Protein AF-A0A5X8RVB6-F1 (afdb_monomer)

Secondary structure (DSSP, 8-state):
--HHHHHHHHHHHHHHHHHHHHHHHHHHHHHHHHHHHHHHHHHT--TT--HHHHHHHHHHHHHHHHHHHHHHHHHHHHT-

Foldseek 3Di:
DDPVVVVVVVVVVVVVVVVLVVLLVVLVVLLVVLVVVLVVLVVVDDPPQDPVNVVVSVVSNVVSVVSSVVSVVVSVVSVD

Mean predicted aligned error: 5.43 Å

Radius of gyration: 20.75 Å; Cα contacts (8 Å, |Δi|>4): 31; chains: 1; bounding box: 45×11×64 Å

Solvent-accessible surface area (backbone atoms only — not comparable to full-atom values): 4423 Å² total; per-residue (Å²): 136,57,71,67,57,56,53,51,49,50,55,46,52,54,50,51,52,54,49,53,53,49,54,44,51,52,41,50,51,50,38,52,51,41,52,50,50,42,52,52,53,56,67,70,59,51,97,84,55,50,72,69,59,48,52,53,54,50,52,52,42,51,52,42,50,52,53,36,51,51,37,51,51,54,47,50,63,75,73,104

Nearest PDB structures (foldseek):
  4afl-assembly2_F  TM=9.139E-01  e=1.215E+00  Homo sapiens
  4dci-assembly1_B  TM=4.442E-01  e=4.235E+00  Parasynechococcus marenigrum WH 8102

pLDDT: mean 91.02, std 5.57, range [56.78, 96.12]

Structure (mmCIF, N/CA/C/O backbone):
data_AF-A0A5X8RVB6-F1
#
_entry.id   AF-A0A5X8RVB6-F1
#
loop_
_atom_site.group_PDB
_atom_site.id
_atom_site.type_symbol
_atom_site.label_atom_id
_atom_site.label_alt_id
_atom_site.label_comp_id
_atom_site.label_asym_id
_atom_site.label_entity_id
_atom_site.label_seq_id
_atom_site.pdbx_PDB_ins_code
_atom_site.Cartn_x
_atom_site.Cartn_y
_atom_site.Cartn_z
_atom_site.occupancy
_atom_site.B_iso_or_equiv
_atom_site.auth_seq_id
_atom_site.auth_comp_id
_atom_site.auth_asym_id
_atom_site.auth_atom_id
_atom_site.pdbx_PDB_model_num
ATOM 1 N N . MET A 1 1 ? 21.780 3.184 -38.432 1.00 56.78 1 MET A N 1
ATOM 2 C CA . MET A 1 1 ? 21.607 3.281 -36.965 1.00 56.78 1 MET A CA 1
ATOM 3 C C . MET A 1 1 ? 22.959 2.961 -36.343 1.00 56.78 1 MET A C 1
ATOM 5 O O . MET A 1 1 ? 23.473 1.885 -36.620 1.00 56.78 1 MET A O 1
ATOM 9 N N . SER A 1 2 ? 23.611 3.902 -35.656 1.00 81.88 2 SER A N 1
ATOM 10 C CA . SER A 1 2 ? 24.967 3.687 -35.131 1.00 81.88 2 SER A CA 1
ATOM 11 C C . SER A 1 2 ? 24.925 2.970 -33.781 1.00 81.88 2 SER A C 1
ATOM 13 O O . SER A 1 2 ? 23.987 3.146 -33.003 1.00 81.88 2 SER A O 1
ATOM 15 N N . ILE A 1 3 ? 25.968 2.193 -33.478 1.00 83.88 3 ILE A N 1
ATOM 16 C CA . ILE A 1 3 ? 26.144 1.488 -32.194 1.00 83.88 3 ILE A CA 1
ATOM 17 C C . ILE A 1 3 ? 25.967 2.452 -31.007 1.00 83.88 3 ILE A C 1
ATOM 19 O O . ILE A 1 3 ? 25.357 2.104 -30.000 1.00 83.88 3 ILE A O 1
ATOM 23 N N . SER A 1 4 ? 26.418 3.700 -31.157 1.00 83.81 4 SER A N 1
ATOM 24 C CA . SER A 1 4 ? 26.249 4.769 -30.169 1.00 83.81 4 SER A CA 1
ATOM 25 C C . SER A 1 4 ? 24.783 5.104 -29.855 1.00 83.81 4 SER A C 1
AT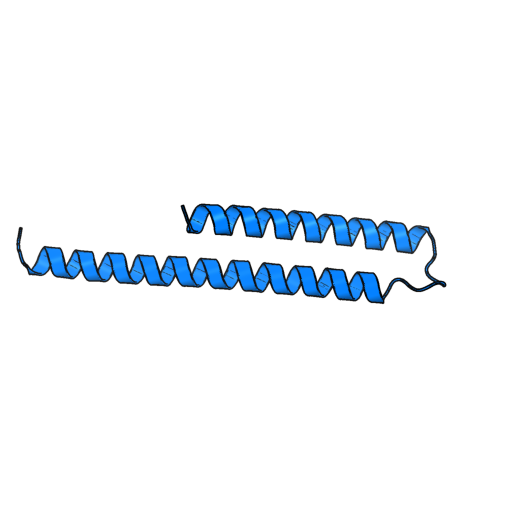OM 27 O O . SER A 1 4 ? 24.442 5.331 -28.691 1.00 83.81 4 SER A O 1
ATOM 29 N N . THR A 1 5 ? 23.894 5.098 -30.853 1.00 86.88 5 THR A N 1
ATOM 30 C CA . THR A 1 5 ? 22.453 5.325 -30.657 1.00 86.88 5 THR A CA 1
ATOM 31 C C . THR A 1 5 ? 21.826 4.162 -29.895 1.00 86.88 5 THR A C 1
ATOM 33 O O . THR A 1 5 ? 21.087 4.384 -28.938 1.00 86.88 5 THR A O 1
ATOM 36 N N . THR A 1 6 ? 22.183 2.925 -30.251 1.00 87.50 6 THR A N 1
ATOM 37 C CA . THR A 1 6 ? 21.722 1.721 -29.547 1.00 87.50 6 THR A CA 1
ATOM 38 C C . THR A 1 6 ? 22.176 1.720 -28.086 1.00 87.50 6 THR A C 1
ATOM 40 O O . THR A 1 6 ? 21.357 1.513 -27.194 1.00 87.50 6 THR A O 1
ATOM 43 N N . MET A 1 7 ? 23.443 2.048 -27.814 1.00 88.19 7 MET A N 1
ATOM 44 C CA . MET A 1 7 ? 23.979 2.146 -26.447 1.00 88.19 7 MET A CA 1
ATOM 45 C C . MET A 1 7 ? 23.284 3.233 -25.619 1.00 88.19 7 MET A C 1
ATOM 47 O O . MET A 1 7 ? 22.994 3.041 -24.439 1.00 88.19 7 MET A O 1
ATOM 51 N N . SER A 1 8 ? 22.966 4.371 -26.237 1.00 90.56 8 SER A N 1
ATOM 52 C CA . SER A 1 8 ? 22.236 5.457 -25.573 1.00 90.56 8 SER A CA 1
ATOM 53 C C . SER A 1 8 ? 20.810 5.039 -25.204 1.00 90.56 8 SER A C 1
ATOM 55 O O . SER A 1 8 ? 20.340 5.358 -24.111 1.00 90.56 8 SER A O 1
ATOM 57 N N . ASN A 1 9 ? 20.146 4.282 -26.080 1.00 91.44 9 ASN A N 1
ATOM 58 C CA . ASN A 1 9 ? 18.814 3.738 -25.824 1.00 91.44 9 ASN A CA 1
ATOM 59 C C . ASN A 1 9 ? 18.833 2.688 -24.707 1.00 91.44 9 ASN A C 1
ATOM 61 O O . ASN A 1 9 ? 17.987 2.749 -23.819 1.00 91.44 9 ASN A O 1
ATOM 65 N N . ILE A 1 10 ? 19.829 1.793 -24.687 1.00 91.94 10 ILE A N 1
ATOM 66 C CA . ILE A 1 10 ? 20.005 0.807 -23.606 1.00 91.94 10 ILE A CA 1
ATOM 67 C C . ILE A 1 10 ? 20.137 1.511 -22.252 1.00 91.94 10 ILE A C 1
ATOM 69 O O . ILE A 1 10 ? 19.429 1.169 -21.308 1.00 91.94 10 ILE A O 1
ATOM 73 N N . ASN A 1 11 ? 20.983 2.539 -22.166 1.00 93.94 11 ASN A N 1
ATOM 74 C CA . ASN A 1 11 ? 21.180 3.288 -20.925 1.00 93.94 11 ASN A CA 1
ATOM 75 C C . ASN A 1 11 ? 19.905 4.003 -20.450 1.00 93.94 11 ASN A C 1
ATOM 77 O O . ASN A 1 11 ? 19.668 4.099 -19.247 1.00 93.94 11 ASN A O 1
ATOM 81 N N . ARG A 1 12 ? 19.083 4.520 -21.373 1.00 93.62 12 ARG A N 1
ATOM 82 C CA . ARG A 1 12 ? 17.786 5.125 -21.027 1.00 93.62 12 ARG A CA 1
ATOM 83 C C . ARG A 1 12 ? 16.825 4.076 -20.478 1.00 93.62 12 ARG A C 1
ATOM 85 O O . ARG A 1 12 ? 16.348 4.238 -19.363 1.00 93.62 12 ARG A O 1
ATOM 92 N N . ILE A 1 13 ? 16.659 2.964 -21.192 1.00 93.25 13 ILE A N 1
ATOM 93 C CA . ILE A 1 13 ? 15.785 1.860 -20.777 1.00 93.25 13 ILE A CA 1
ATOM 94 C C . ILE A 1 13 ? 16.204 1.313 -19.404 1.00 93.25 13 ILE A C 1
ATOM 96 O O . ILE A 1 13 ? 15.355 1.085 -18.549 1.00 93.25 13 ILE A O 1
ATOM 100 N N . GLN A 1 14 ? 17.504 1.160 -19.140 1.00 93.00 14 GLN A N 1
ATOM 101 C CA . GLN A 1 14 ? 17.993 0.723 -17.826 1.00 93.00 14 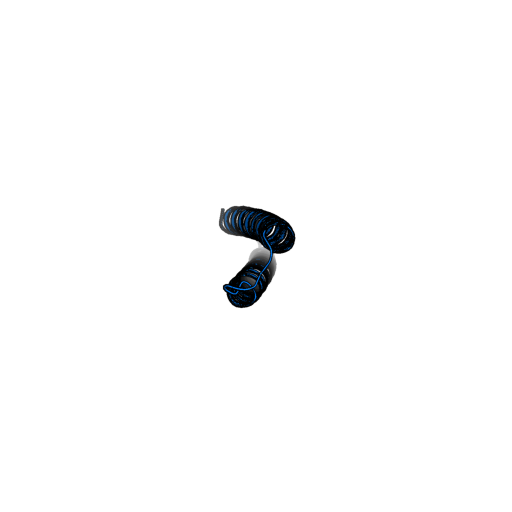GLN A CA 1
ATOM 102 C C . GLN A 1 14 ? 17.638 1.706 -16.701 1.00 93.00 14 GLN A C 1
ATOM 104 O O . GLN A 1 14 ? 17.252 1.278 -15.612 1.00 93.00 14 GLN A O 1
ATOM 109 N N . LYS A 1 15 ? 17.741 3.017 -16.952 1.00 94.81 15 LYS A N 1
ATOM 110 C CA . LYS A 1 15 ? 17.319 4.042 -15.984 1.00 94.81 15 LYS A CA 1
ATOM 111 C C . LYS A 1 15 ? 15.814 4.004 -15.745 1.00 94.81 15 LYS A C 1
ATOM 113 O O . LYS A 1 15 ? 15.391 4.112 -14.595 1.00 94.81 15 LYS A O 1
ATOM 118 N N . ASP A 1 16 ? 15.031 3.812 -16.799 1.00 92.25 16 ASP A N 1
ATOM 119 C CA . ASP A 1 16 ? 13.576 3.726 -16.703 1.00 92.25 16 ASP A CA 1
ATOM 120 C C . ASP A 1 16 ? 13.160 2.492 -15.888 1.00 92.25 16 ASP A C 1
ATOM 122 O O . ASP A 1 16 ? 12.365 2.615 -14.957 1.00 92.25 16 ASP A O 1
ATOM 126 N N . ILE A 1 17 ? 13.788 1.334 -16.128 1.00 91.38 17 ILE A N 1
ATOM 127 C CA . ILE A 1 17 ? 13.586 0.112 -15.330 1.00 91.38 17 ILE A CA 1
ATOM 128 C C . ILE A 1 17 ? 13.909 0.365 -13.853 1.00 91.38 17 ILE A C 1
ATOM 130 O O . ILE A 1 17 ? 13.107 0.032 -12.980 1.00 91.38 17 ILE A O 1
ATOM 134 N N . ALA A 1 18 ? 15.058 0.978 -13.555 1.00 93.50 18 ALA A N 1
ATOM 135 C CA . ALA A 1 18 ? 15.449 1.272 -12.177 1.00 93.50 18 ALA A CA 1
ATOM 136 C C . ALA A 1 18 ? 14.466 2.239 -11.488 1.00 93.50 18 ALA A C 1
ATOM 138 O O . ALA A 1 18 ? 14.144 2.075 -10.309 1.00 93.50 18 ALA A O 1
ATOM 139 N N . SER A 1 19 ? 13.957 3.228 -12.227 1.00 92.38 19 SER A N 1
ATOM 140 C CA . SER A 1 19 ? 12.943 4.166 -11.742 1.00 92.38 19 SER A CA 1
ATOM 141 C C . SER A 1 19 ? 11.626 3.455 -11.412 1.00 92.38 19 SER A C 1
ATOM 143 O O . SER A 1 19 ? 11.103 3.615 -10.306 1.00 92.38 19 SER A O 1
ATOM 145 N N . LEU A 1 20 ? 11.131 2.608 -12.318 1.00 90.88 20 LEU A N 1
ATOM 146 C CA . LEU A 1 20 ? 9.902 1.830 -12.123 1.00 90.88 20 LEU A CA 1
ATOM 147 C C . LEU A 1 20 ? 10.025 0.858 -10.942 1.00 90.88 20 LEU A C 1
ATOM 149 O O . LEU A 1 20 ? 9.128 0.779 -10.103 1.00 90.88 20 LEU A O 1
ATOM 153 N N . GLN A 1 21 ? 11.166 0.176 -10.806 1.00 91.00 21 GLN A N 1
ATOM 154 C CA . GLN A 1 21 ? 11.440 -0.699 -9.660 1.00 91.00 21 GLN A CA 1
ATOM 155 C C . GLN A 1 21 ? 11.445 0.066 -8.332 1.00 91.00 21 GLN A C 1
ATOM 157 O O . GLN A 1 21 ? 10.899 -0.415 -7.334 1.00 91.00 21 GLN A O 1
ATOM 162 N N . LYS A 1 22 ? 12.024 1.271 -8.306 1.00 94.06 22 LYS A N 1
ATOM 163 C CA . LYS A 1 22 ? 12.002 2.126 -7.116 1.00 94.06 22 LYS A CA 1
ATOM 164 C C . LYS A 1 22 ? 10.574 2.527 -6.746 1.00 94.06 22 LYS A C 1
ATOM 166 O O . LYS A 1 22 ? 10.190 2.372 -5.588 1.00 94.06 22 LYS A O 1
ATOM 171 N N . GLN A 1 23 ? 9.780 2.966 -7.722 1.00 91.94 23 GLN A N 1
ATOM 172 C CA . GLN A 1 23 ? 8.372 3.316 -7.507 1.00 91.94 23 GLN A CA 1
ATOM 173 C C . GLN A 1 23 ? 7.564 2.129 -6.968 1.00 91.94 23 GLN A C 1
ATOM 175 O O . GLN A 1 23 ? 6.790 2.288 -6.022 1.00 91.94 23 GLN A O 1
ATOM 180 N N . LEU A 1 24 ? 7.792 0.927 -7.508 1.00 91.19 24 LEU A N 1
ATOM 181 C CA . LEU A 1 24 ? 7.162 -0.298 -7.019 1.00 91.19 24 LEU A CA 1
ATOM 182 C C . LEU A 1 24 ? 7.521 -0.572 -5.550 1.00 91.19 24 LEU A C 1
ATOM 184 O O . LEU A 1 24 ? 6.637 -0.864 -4.742 1.00 91.19 24 LEU A O 1
ATOM 188 N N . SER A 1 25 ? 8.804 -0.457 -5.197 1.00 92.31 25 SER A N 1
ATOM 189 C CA . SER A 1 25 ? 9.281 -0.671 -3.825 1.00 92.31 25 SER A CA 1
ATOM 190 C C . SER A 1 25 ? 8.677 0.337 -2.845 1.00 92.31 25 SER A C 1
ATOM 192 O O . SER A 1 25 ? 8.274 -0.035 -1.741 1.00 92.31 25 SER A O 1
ATOM 194 N N . ASP A 1 26 ? 8.560 1.601 -3.246 1.00 93.00 26 ASP A N 1
ATOM 195 C CA . ASP A 1 26 ? 7.990 2.650 -2.402 1.00 93.00 26 ASP A CA 1
ATOM 196 C C . ASP A 1 26 ? 6.486 2.430 -2.152 1.00 93.00 26 ASP A C 1
ATOM 198 O O . ASP A 1 26 ? 6.031 2.533 -1.007 1.00 93.00 26 ASP A O 1
ATOM 202 N N . GLU A 1 27 ? 5.717 2.031 -3.171 1.00 91.62 27 GLU A N 1
ATOM 203 C CA . GLU A 1 27 ? 4.299 1.676 -2.997 1.00 91.62 27 GLU A CA 1
ATOM 204 C C . GLU A 1 27 ? 4.124 0.385 -2.164 1.00 91.62 27 GLU A C 1
ATOM 206 O O . GLU A 1 27 ? 3.218 0.310 -1.329 1.00 91.62 27 GLU A O 1
ATOM 211 N N . GLN A 1 28 ? 5.018 -0.606 -2.291 1.00 92.06 28 GLN A N 1
ATOM 212 C CA . GLN A 1 28 ? 5.030 -1.794 -1.417 1.00 92.06 28 GLN A CA 1
ATOM 213 C C . GLN A 1 28 ? 5.319 -1.439 0.050 1.00 92.06 28 GLN A C 1
ATOM 215 O O . GLN A 1 28 ? 4.637 -1.924 0.958 1.00 92.06 28 GLN A O 1
ATOM 220 N N . ARG A 1 29 ? 6.300 -0.565 0.311 1.00 94.62 29 ARG A N 1
ATOM 221 C CA . ARG A 1 29 ? 6.586 -0.079 1.673 1.00 94.62 29 ARG A CA 1
ATOM 222 C C . ARG A 1 29 ? 5.381 0.637 2.266 1.00 94.62 29 ARG A C 1
ATOM 224 O O . ARG A 1 29 ? 5.047 0.414 3.431 1.00 94.62 29 ARG A O 1
ATOM 231 N N . LYS A 1 30 ? 4.718 1.477 1.472 1.00 94.56 30 LYS A 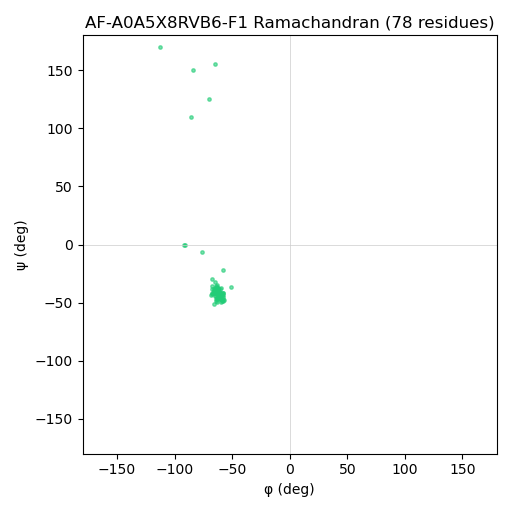N 1
ATOM 232 C CA . LYS A 1 30 ? 3.526 2.212 1.896 1.00 94.56 30 LYS A CA 1
ATOM 233 C C . LYS A 1 30 ? 2.375 1.273 2.259 1.00 94.56 30 LYS A C 1
ATOM 235 O O . LYS A 1 30 ? 1.748 1.457 3.303 1.00 94.56 30 LYS A O 1
ATOM 240 N N . GLU A 1 31 ? 2.132 0.242 1.454 1.00 92.69 31 GLU A N 1
ATOM 241 C CA . GLU A 1 31 ? 1.154 -0.803 1.773 1.00 92.69 31 GLU A CA 1
ATOM 242 C C . GLU A 1 31 ? 1.485 -1.506 3.098 1.00 92.69 31 GLU A C 1
ATOM 244 O O . GLU A 1 31 ? 0.615 -1.631 3.965 1.00 92.69 31 GLU A O 1
ATOM 249 N N . ALA A 1 32 ? 2.742 -1.916 3.294 1.00 94.12 32 ALA A N 1
ATOM 250 C CA . ALA A 1 32 ? 3.176 -2.580 4.521 1.00 94.12 32 ALA A CA 1
ATOM 251 C C . ALA A 1 32 ? 2.973 -1.689 5.760 1.00 94.12 32 ALA A C 1
ATOM 253 O O . ALA A 1 32 ? 2.476 -2.153 6.788 1.00 94.12 32 ALA A O 1
ATOM 254 N N . GLN A 1 33 ? 3.283 -0.393 5.653 1.00 95.44 33 GLN A N 1
ATOM 255 C CA . GLN A 1 33 ? 3.046 0.582 6.721 1.00 95.44 33 GLN A CA 1
ATOM 256 C C . GLN A 1 33 ? 1.555 0.734 7.050 1.00 95.44 33 GLN A C 1
ATOM 258 O O . GLN A 1 33 ? 1.182 0.727 8.226 1.00 95.44 33 GLN A O 1
ATOM 263 N N . LEU A 1 34 ? 0.689 0.854 6.038 1.00 94.62 34 LEU A N 1
ATOM 264 C CA . LEU A 1 34 ? -0.764 0.952 6.230 1.00 94.62 34 LEU A CA 1
ATOM 265 C C . LEU A 1 34 ? -1.336 -0.322 6.867 1.00 94.62 34 LEU A C 1
ATOM 267 O O . LEU A 1 34 ? -2.148 -0.242 7.791 1.00 94.62 34 LEU A O 1
ATOM 271 N N . SER A 1 35 ? -0.867 -1.492 6.433 1.00 93.69 35 SER A N 1
ATOM 272 C CA . SER A 1 35 ? -1.236 -2.783 7.023 1.00 93.69 35 SER A CA 1
ATOM 273 C C . SER A 1 35 ? -0.789 -2.884 8.489 1.00 93.69 35 SER A C 1
ATOM 275 O O . SER A 1 35 ? -1.563 -3.293 9.361 1.00 93.69 35 SER A O 1
ATOM 277 N N . GLY A 1 36 ? 0.421 -2.406 8.798 1.00 96.12 36 GLY A N 1
ATOM 278 C CA . GLY A 1 36 ? 0.926 -2.284 10.166 1.00 96.12 36 GLY A CA 1
A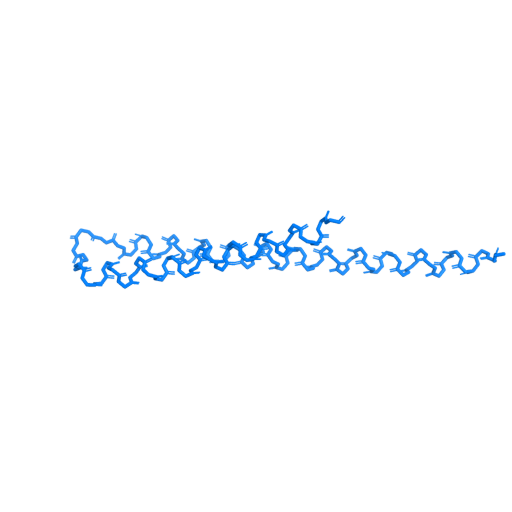TOM 279 C C . GLY A 1 36 ? 0.033 -1.410 11.051 1.00 96.12 36 GLY A C 1
ATOM 280 O O . GLY A 1 36 ? -0.355 -1.838 12.141 1.00 96.12 36 GLY A O 1
ATOM 281 N N . LYS A 1 37 ? -0.378 -0.233 10.558 1.00 94.38 37 LYS A N 1
ATOM 282 C CA . LYS A 1 37 ? -1.317 0.661 11.262 1.00 94.38 37 LYS A CA 1
ATOM 283 C C . LYS A 1 37 ? -2.663 -0.011 11.518 1.00 94.38 37 LYS A C 1
ATOM 285 O O . LYS A 1 37 ? -3.164 0.044 12.637 1.00 94.38 37 LYS A O 1
ATOM 290 N N . ILE A 1 38 ? -3.222 -0.711 10.527 1.00 94.06 38 ILE A N 1
ATOM 291 C CA . ILE A 1 38 ? -4.464 -1.481 10.702 1.00 94.06 38 ILE A CA 1
ATOM 292 C C . ILE A 1 38 ? -4.308 -2.514 11.822 1.00 94.06 38 ILE A C 1
ATOM 294 O O . ILE A 1 38 ? -5.192 -2.635 12.670 1.00 94.06 38 ILE A O 1
ATOM 298 N N . ASN A 1 39 ? -3.197 -3.249 11.855 1.00 94.75 39 ASN A N 1
ATOM 299 C CA . ASN A 1 39 ? -2.952 -4.245 12.896 1.00 94.75 39 ASN A CA 1
ATOM 300 C C . ASN A 1 39 ? -2.798 -3.611 14.283 1.00 94.75 39 ASN A C 1
ATOM 302 O O . ASN A 1 39 ? -3.317 -4.156 15.257 1.00 94.75 39 ASN A O 1
ATOM 306 N N . GLN A 1 40 ? -2.152 -2.450 14.380 1.00 94.44 40 GLN A N 1
ATOM 307 C CA . GLN A 1 40 ? -2.062 -1.694 15.628 1.00 94.44 40 GLN A CA 1
ATOM 308 C C . GLN A 1 40 ? -3.446 -1.233 16.107 1.00 94.44 40 GLN A C 1
ATOM 310 O O . GLN A 1 40 ? -3.790 -1.444 17.272 1.00 94.44 40 GLN A O 1
ATOM 315 N N . ILE A 1 41 ? -4.273 -0.686 15.208 1.00 92.88 41 ILE A N 1
ATOM 316 C CA . ILE A 1 41 ? -5.647 -0.280 15.529 1.00 92.88 41 ILE A CA 1
ATOM 317 C C . ILE A 1 41 ? -6.455 -1.496 15.994 1.00 92.88 41 ILE A C 1
ATOM 319 O O . ILE A 1 41 ? -7.071 -1.433 17.056 1.00 92.88 41 ILE A O 1
ATOM 323 N N . LYS A 1 42 ? -6.387 -2.627 15.281 1.00 91.62 42 LYS A N 1
ATOM 324 C CA . LYS A 1 42 ? -7.060 -3.874 15.680 1.00 91.62 42 LYS A CA 1
ATOM 325 C C . LYS A 1 42 ? -6.627 -4.360 17.064 1.00 91.62 42 LYS A C 1
ATOM 327 O O . LYS A 1 42 ? -7.481 -4.726 17.857 1.00 91.62 42 LYS A O 1
ATOM 332 N N . ARG A 1 43 ? -5.327 -4.331 17.380 1.00 92.62 43 ARG A N 1
ATOM 333 C CA . ARG A 1 43 ? -4.810 -4.707 18.713 1.00 92.62 43 ARG A CA 1
ATOM 334 C C . ARG A 1 43 ? -5.284 -3.765 19.817 1.00 92.62 43 ARG A C 1
ATOM 336 O O . ARG A 1 43 ? -5.473 -4.191 20.947 1.00 92.62 43 ARG A O 1
ATOM 343 N N . SER A 1 44 ? -5.475 -2.490 19.488 1.00 90.81 44 SER A N 1
ATOM 344 C CA . SER A 1 44 ? -5.977 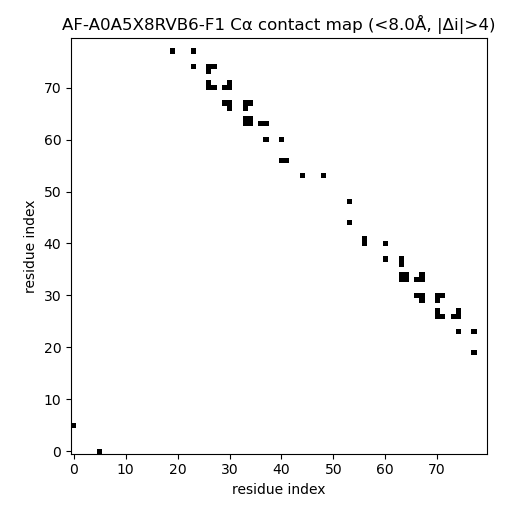-1.485 20.428 1.00 90.81 44 SER A CA 1
ATOM 345 C C . SER A 1 44 ? -7.488 -1.579 20.687 1.00 90.81 44 SER A C 1
ATOM 347 O O . SER A 1 44 ? -8.008 -0.817 21.503 1.00 90.81 44 SER A O 1
ATOM 349 N N . VAL A 1 45 ? -8.208 -2.447 19.968 1.00 90.69 45 VAL A N 1
ATOM 350 C CA . VAL A 1 45 ? -9.602 -2.789 20.265 1.00 90.69 45 VAL A CA 1
ATOM 351 C C . VAL A 1 45 ? -9.593 -3.908 21.302 1.00 90.69 45 VAL A C 1
ATOM 353 O O . VAL A 1 45 ? -9.223 -5.045 21.019 1.00 90.69 45 VAL A O 1
ATOM 356 N N . THR A 1 46 ? -9.998 -3.571 22.518 1.00 90.94 46 THR A N 1
ATOM 357 C CA . THR A 1 46 ? -10.105 -4.487 23.661 1.00 90.94 46 THR A CA 1
ATOM 358 C C . THR A 1 46 ? -11.572 -4.686 24.048 1.00 90.94 46 THR A C 1
ATOM 360 O O . THR A 1 46 ? -12.444 -3.937 23.607 1.00 90.94 46 THR A O 1
ATOM 363 N N . LYS A 1 47 ? -11.865 -5.649 24.934 1.00 84.50 47 LYS A N 1
ATOM 364 C CA . LYS A 1 47 ? -13.229 -5.879 25.459 1.00 84.50 47 LYS A CA 1
ATOM 365 C C . LYS A 1 47 ? -13.844 -4.658 26.164 1.00 84.50 47 LYS A C 1
ATOM 367 O O . LYS A 1 47 ? -15.058 -4.583 26.270 1.00 84.50 47 LYS A O 1
ATOM 372 N N . SER A 1 48 ? -13.020 -3.720 26.637 1.00 88.38 48 SER A N 1
ATOM 373 C CA . SER A 1 48 ? -13.452 -2.481 27.297 1.00 88.38 48 SER A CA 1
ATOM 374 C C . SER A 1 48 ? -13.620 -1.294 26.341 1.00 88.38 48 SER A C 1
ATOM 376 O O . SER A 1 48 ? -13.969 -0.201 26.781 1.00 88.38 48 SER A O 1
ATOM 378 N N . THR A 1 49 ? -13.360 -1.469 25.041 1.00 88.50 49 THR A N 1
ATOM 379 C CA . THR A 1 49 ? -13.532 -0.391 24.060 1.00 88.50 49 THR A CA 1
ATOM 380 C C . THR A 1 49 ? -15.019 -0.095 23.875 1.00 88.50 49 THR A C 1
ATOM 382 O O . THR A 1 49 ? -15.799 -0.991 23.563 1.00 88.50 49 THR A O 1
ATOM 385 N N . SER A 1 50 ? -15.414 1.167 24.052 1.00 91.56 50 SER A N 1
ATOM 386 C CA . SER A 1 50 ? -16.800 1.593 23.853 1.00 91.56 50 SER A CA 1
ATOM 387 C C . SER A 1 50 ? -17.228 1.447 22.389 1.00 91.56 50 SER A C 1
ATOM 389 O O . SER A 1 50 ? -16.407 1.498 21.469 1.00 91.56 50 SER A O 1
ATOM 391 N N . LEU A 1 51 ? -18.536 1.313 22.154 1.00 89.94 51 LEU A N 1
ATOM 392 C CA . LEU A 1 51 ? -19.085 1.162 20.805 1.00 89.94 51 LEU A CA 1
ATOM 393 C C . LEU A 1 51 ? -18.759 2.364 19.899 1.00 89.94 51 LEU A C 1
ATOM 395 O O . LEU A 1 51 ? -18.448 2.190 18.723 1.00 89.94 51 LEU A O 1
ATOM 399 N N . SER A 1 52 ? -18.771 3.583 20.446 1.00 91.75 52 SER A N 1
ATOM 400 C CA . SER A 1 52 ? -18.406 4.796 19.705 1.00 91.75 52 SER A CA 1
ATOM 401 C C . SER A 1 52 ? -16.937 4.778 19.277 1.00 91.75 52 SER A C 1
ATOM 403 O O . SER A 1 52 ? -16.637 5.003 18.105 1.00 91.75 52 SER A O 1
ATOM 405 N N . THR A 1 53 ? -16.023 4.427 20.186 1.00 91.12 53 THR A N 1
ATOM 406 C CA . THR A 1 53 ? -14.594 4.297 19.874 1.00 91.12 53 THR A CA 1
ATOM 407 C C . THR A 1 53 ? -14.329 3.161 18.886 1.00 91.12 53 THR A C 1
ATOM 409 O O . THR A 1 53 ? -13.491 3.309 17.994 1.00 91.12 53 THR A O 1
ATOM 412 N N . LEU A 1 54 ? -15.055 2.046 18.996 1.00 91.81 54 LEU A N 1
ATOM 413 C CA . LEU A 1 54 ? -14.973 0.941 18.043 1.00 91.81 54 LEU A CA 1
ATOM 414 C C . LEU A 1 54 ? -15.363 1.392 16.629 1.00 91.81 54 LEU A C 1
ATOM 416 O O . LEU A 1 54 ? -14.631 1.113 15.679 1.00 91.81 54 LEU A O 1
ATOM 420 N N . ASN A 1 55 ? -16.464 2.135 16.493 1.00 93.06 55 ASN A N 1
ATOM 421 C CA . ASN A 1 55 ? -16.923 2.660 15.206 1.00 93.06 55 ASN A CA 1
ATOM 422 C C . ASN A 1 55 ? -15.898 3.614 14.576 1.00 93.06 55 ASN A C 1
ATOM 424 O O . ASN A 1 55 ? -15.599 3.496 13.384 1.00 93.06 55 ASN A O 1
ATOM 428 N N . SER A 1 56 ? -15.301 4.511 15.368 1.00 94.19 56 SER A N 1
ATOM 429 C CA . SER A 1 56 ? -14.231 5.400 14.895 1.00 94.19 56 SER A CA 1
ATOM 430 C C . SER A 1 56 ? -13.022 4.612 14.382 1.00 94.19 56 SER A C 1
ATOM 432 O O . SER A 1 56 ? -12.586 4.824 13.250 1.00 94.19 56 SER A O 1
ATOM 434 N N . LYS A 1 57 ? -12.536 3.637 15.160 1.00 93.12 57 LYS A N 1
ATOM 435 C CA . LYS A 1 57 ? -11.410 2.770 14.770 1.00 93.12 57 LYS A CA 1
ATOM 436 C C . LYS A 1 57 ? -11.720 1.939 13.523 1.00 93.12 57 LYS A C 1
ATOM 438 O O . LYS A 1 57 ? -10.856 1.753 12.669 1.00 93.12 57 LYS A O 1
ATOM 443 N N . MET A 1 58 ? -12.953 1.457 13.383 1.00 93.31 58 MET A N 1
ATOM 444 C CA . MET A 1 58 ? -13.379 0.705 12.202 1.00 93.31 58 MET A CA 1
ATOM 445 C C . MET A 1 58 ? -13.414 1.587 10.945 1.00 93.31 58 MET A C 1
ATOM 447 O O . MET A 1 58 ? -12.990 1.1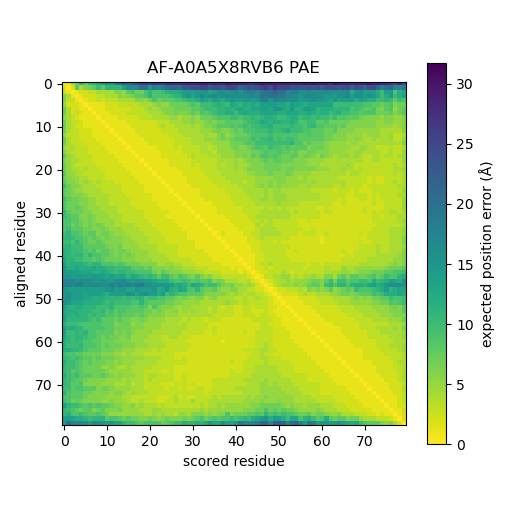49 9.873 1.00 93.31 58 MET A O 1
ATOM 451 N N . SER A 1 59 ? -13.840 2.847 11.079 1.00 95.44 59 SER A N 1
ATOM 452 C CA . SER A 1 59 ? -13.779 3.839 9.998 1.00 95.44 59 SER A CA 1
ATOM 453 C C . SER A 1 59 ? -12.334 4.119 9.568 1.00 95.44 59 SER A C 1
ATOM 455 O O . SER A 1 59 ? -12.031 4.108 8.374 1.00 95.44 59 SER A O 1
ATOM 457 N N . GLU A 1 60 ? -11.410 4.270 10.522 1.00 93.81 60 GLU A N 1
ATOM 458 C CA . GLU A 1 60 ? -9.975 4.412 10.234 1.00 93.81 60 GLU A CA 1
ATOM 459 C C . GLU A 1 60 ? -9.405 3.192 9.500 1.00 93.81 60 GLU A C 1
ATOM 461 O O . GLU A 1 60 ? -8.722 3.344 8.484 1.00 93.81 60 GLU A O 1
ATOM 466 N N . ILE A 1 61 ? -9.747 1.976 9.941 1.00 94.12 61 ILE A N 1
ATOM 467 C CA . ILE A 1 61 ? -9.358 0.739 9.248 1.00 94.12 61 ILE A CA 1
ATOM 468 C C . ILE A 1 61 ? -9.890 0.735 7.812 1.00 94.12 61 ILE A C 1
ATOM 470 O O . ILE A 1 61 ? -9.156 0.367 6.893 1.00 94.12 61 ILE A O 1
ATOM 474 N N . SER A 1 62 ? -11.143 1.142 7.596 1.00 94.50 62 SER A N 1
ATOM 475 C CA . SER A 1 62 ? -11.731 1.206 6.254 1.00 94.50 62 SER A CA 1
ATOM 476 C C . SER A 1 62 ? -10.995 2.201 5.354 1.00 94.50 62 SER A C 1
ATOM 478 O O . SER A 1 62 ? -10.754 1.901 4.184 1.00 94.50 62 SER A O 1
ATOM 480 N N . ARG A 1 63 ? -10.592 3.360 5.888 1.00 96.06 63 ARG A N 1
ATOM 481 C CA . ARG A 1 63 ? -9.795 4.353 5.148 1.00 96.06 63 ARG A CA 1
ATOM 482 C C . ARG A 1 63 ? -8.435 3.782 4.752 1.00 96.06 63 ARG A C 1
ATOM 484 O O . ARG A 1 63 ? -8.093 3.799 3.574 1.00 96.06 63 ARG A O 1
ATOM 491 N N . HIS A 1 64 ? -7.712 3.181 5.697 1.00 94.62 64 HIS A N 1
ATOM 492 C CA . HIS A 1 64 ? -6.418 2.558 5.411 1.00 94.62 64 HIS A CA 1
ATOM 493 C C . HIS A 1 64 ? -6.519 1.385 4.427 1.00 94.62 64 HIS A C 1
ATOM 495 O O . HIS A 1 64 ? -5.637 1.221 3.588 1.00 94.62 64 HIS A O 1
ATOM 501 N N . LYS A 1 65 ? -7.601 0.597 4.469 1.00 93.50 65 LYS A N 1
ATOM 502 C CA . LYS A 1 65 ? -7.864 -0.44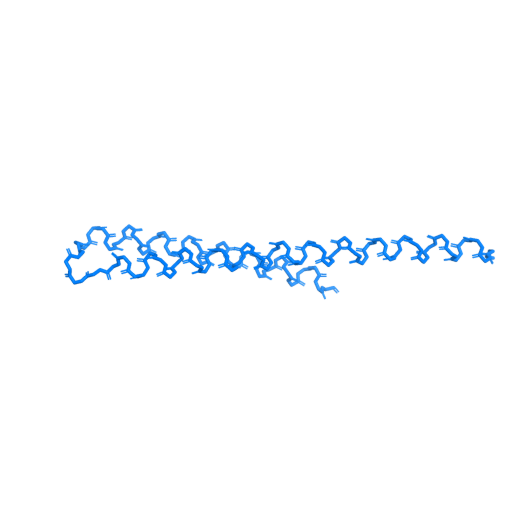6 3.464 1.00 93.50 65 LYS A CA 1
ATOM 503 C C . LYS A 1 65 ? -8.085 0.135 2.066 1.00 93.50 65 LYS A C 1
ATOM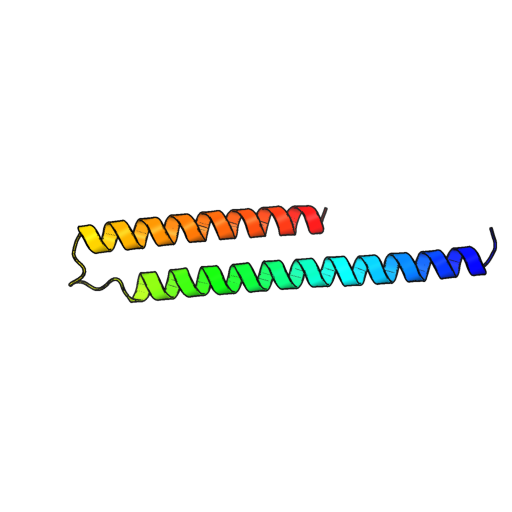 505 O O . LYS A 1 65 ? -7.545 -0.405 1.104 1.00 93.50 65 LYS A O 1
ATOM 510 N N . ASN A 1 66 ? -8.830 1.234 1.947 1.00 95.94 66 ASN A N 1
ATOM 511 C CA . ASN A 1 66 ? -9.005 1.921 0.665 1.00 95.94 66 ASN A CA 1
ATOM 512 C C . ASN A 1 66 ? -7.673 2.465 0.131 1.00 95.94 66 ASN A C 1
ATOM 514 O O . ASN A 1 66 ? -7.391 2.341 -1.061 1.00 95.94 66 ASN A O 1
ATOM 518 N N . ASP A 1 67 ? -6.824 3.006 1.004 1.00 93.44 67 ASP A N 1
ATOM 519 C CA . ASP A 1 67 ? -5.490 3.466 0.613 1.00 93.44 67 ASP A CA 1
ATOM 520 C C . ASP A 1 67 ? -4.597 2.308 0.142 1.00 93.44 67 ASP A C 1
ATOM 522 O O . ASP A 1 67 ? -3.911 2.449 -0.871 1.00 93.44 67 ASP A O 1
ATOM 526 N N . ILE A 1 68 ? -4.651 1.145 0.805 1.00 93.31 68 ILE A N 1
ATOM 527 C CA . ILE A 1 68 ? -3.972 -0.082 0.349 1.00 93.31 68 ILE A CA 1
ATOM 528 C C . ILE A 1 68 ? -4.475 -0.497 -1.037 1.00 93.31 68 ILE A C 1
ATOM 530 O O . ILE A 1 68 ? -3.666 -0.781 -1.917 1.00 93.31 68 ILE A O 1
ATOM 534 N N . SER A 1 69 ? -5.792 -0.474 -1.266 1.00 93.50 69 SER A N 1
ATOM 535 C CA . SER A 1 69 ? -6.366 -0.791 -2.579 1.00 93.50 69 SER A CA 1
ATOM 536 C C . SER A 1 69 ? -5.819 0.127 -3.672 1.00 93.50 69 SER A C 1
ATOM 538 O O . SER A 1 69 ? -5.476 -0.350 -4.749 1.00 93.50 69 SER A O 1
ATOM 540 N N . ARG A 1 70 ? -5.676 1.429 -3.393 1.00 93.94 70 ARG A N 1
ATOM 541 C CA . ARG A 1 70 ? -5.077 2.393 -4.331 1.00 93.94 70 ARG A CA 1
ATOM 542 C C . ARG A 1 70 ? -3.597 2.109 -4.587 1.00 93.94 70 ARG A C 1
ATOM 544 O O . ARG A 1 70 ? -3.159 2.213 -5.728 1.00 93.94 70 ARG A O 1
ATOM 551 N N . CYS A 1 71 ? -2.835 1.739 -3.554 1.00 91.88 71 CYS A N 1
ATOM 552 C CA . CYS A 1 71 ? -1.436 1.325 -3.718 1.00 91.88 71 CYS A CA 1
ATOM 553 C C . CYS A 1 71 ? -1.348 0.074 -4.608 1.00 91.88 71 CYS A C 1
ATOM 555 O O . CYS A 1 71 ? -0.502 0.002 -5.494 1.00 91.88 71 CYS A O 1
ATOM 557 N N . ASN A 1 72 ? -2.263 -0.885 -4.438 1.00 90.69 72 ASN A N 1
ATOM 558 C CA . ASN A 1 72 ? -2.323 -2.086 -5.270 1.00 90.69 72 ASN A CA 1
ATOM 559 C C . ASN A 1 72 ? -2.673 -1.785 -6.729 1.00 90.69 72 ASN A C 1
ATOM 561 O O . ASN A 1 72 ? -2.013 -2.333 -7.609 1.00 90.69 72 ASN A O 1
ATOM 565 N N . SER A 1 73 ? -3.618 -0.878 -6.993 1.00 92.25 73 SER A N 1
ATOM 566 C CA . SER A 1 73 ? -3.901 -0.416 -8.359 1.00 92.25 73 SER A CA 1
ATOM 567 C C . SER A 1 73 ? -2.665 0.206 -9.010 1.00 92.25 73 SER A C 1
ATOM 569 O O . SER A 1 73 ? -2.269 -0.223 -10.085 1.00 92.25 73 SER A O 1
ATOM 571 N N . LYS A 1 74 ? -1.971 1.116 -8.314 1.00 90.50 74 LYS A N 1
ATOM 572 C CA . LYS A 1 74 ? -0.744 1.734 -8.842 1.00 90.50 74 LYS A CA 1
ATOM 573 C C . LYS A 1 74 ? 0.367 0.727 -9.126 1.00 90.50 74 LYS A C 1
ATOM 575 O O . LYS A 1 74 ? 1.048 0.834 -10.137 1.00 90.50 74 LYS A O 1
ATOM 580 N N . LYS A 1 75 ? 0.570 -0.256 -8.243 1.00 89.25 75 LYS A N 1
ATOM 581 C CA . LYS A 1 75 ? 1.543 -1.332 -8.487 1.00 89.25 75 LYS A CA 1
ATOM 582 C C . LYS A 1 75 ? 1.159 -2.182 -9.698 1.00 89.25 75 LYS A C 1
ATOM 584 O O . LYS A 1 75 ? 2.055 -2.645 -10.397 1.00 89.25 75 LYS A O 1
ATOM 589 N N . ALA A 1 76 ? -0.134 -2.410 -9.928 1.00 88.31 76 ALA A N 1
ATOM 590 C CA . ALA A 1 76 ? -0.610 -3.111 -11.116 1.00 88.31 76 ALA A CA 1
ATOM 591 C C . ALA A 1 76 ? -0.345 -2.289 -12.386 1.00 88.31 76 ALA A C 1
ATOM 593 O O . ALA A 1 76 ? 0.140 -2.850 -13.360 1.00 88.31 76 ALA A O 1
ATOM 594 N N . ASP A 1 77 ? -0.562 -0.971 -12.342 1.00 88.31 77 ASP A N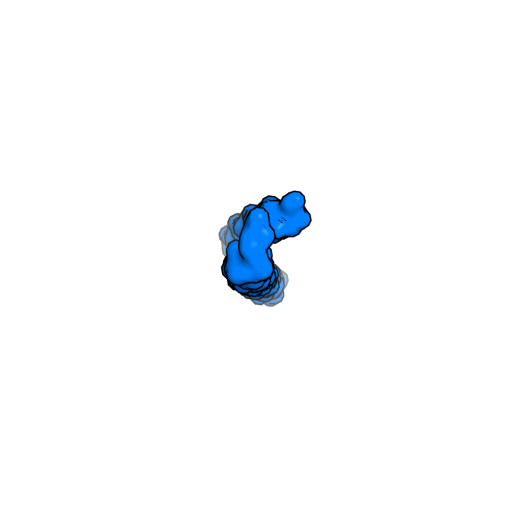 1
ATOM 595 C CA . ASP A 1 77 ? -0.261 -0.069 -13.461 1.00 88.31 77 ASP A CA 1
ATOM 596 C C . ASP A 1 77 ? 1.243 -0.012 -13.781 1.00 88.31 77 ASP A C 1
ATOM 598 O O . ASP A 1 77 ? 1.613 0.017 -14.948 1.00 88.31 77 ASP A O 1
ATOM 602 N N . ILE A 1 78 ? 2.118 -0.048 -12.766 1.00 85.88 78 ILE A N 1
ATOM 603 C CA . ILE A 1 78 ? 3.585 -0.081 -12.947 1.00 85.88 78 ILE A CA 1
ATOM 604 C C . ILE A 1 78 ? 4.065 -1.405 -13.571 1.00 85.88 78 ILE A C 1
ATOM 606 O O . ILE A 1 78 ? 5.092 -1.425 -14.243 1.00 85.88 78 ILE A O 1
ATOM 610 N N . ASN A 1 79 ? 3.357 -2.513 -13.327 1.00 78.88 79 ASN A N 1
ATOM 611 C CA . ASN A 1 79 ? 3.709 -3.837 -13.859 1.00 78.88 79 ASN A CA 1
ATOM 612 C C . ASN A 1 79 ? 3.061 -4.151 -15.217 1.00 78.88 79 ASN A C 1
ATOM 614 O O . ASN A 1 79 ? 3.254 -5.257 -15.725 1.00 78.88 79 ASN A O 1
ATOM 618 N N . LYS A 1 80 ? 2.259 -3.235 -15.763 1.00 70.06 80 LYS A N 1
ATOM 619 C CA . LYS A 1 80 ? 1.568 -3.409 -17.041 1.00 70.06 80 LYS A CA 1
ATOM 620 C C . LYS A 1 80 ? 2.454 -2.987 -18.207 1.00 70.06 80 LYS A C 1
ATOM 622 O O . LYS A 1 80 ? 2.392 -3.690 -19.238 1.00 70.06 80 LYS A O 1
#

Sequence (80 aa):
MSISTTMSNINRIQKDIASLQKQLSDEQRKEAQLSGKINQIKRSVTKSTSLSTLNSKMSEISRHKNDISRCNSKKADINK

Organism: Salmonella enteritidis (NCBI:txid149539)